Protein AF-A0A1I7CSW3-F1 (afdb_monomer_lite)

Foldseek 3Di:
DDDDDPVRQVPDAQPPARAGWDDDPQWTWGPAADPVRHIDIWGHDPNRTHNDDPVCVVVVVVDDPVPPDPDDDDDDDDDDDDPDPDDPDDDDDDDDDDPDDDDDDDDDDDDD

Sequence (112 aa):
MPKLSPELLSVLRCPVTGSGLAQDGDELVTVTADDSGNKLRYRIEDGIPLLLPPELLPAATAARSDQHDGGENDTAPNDTAPNDTAPTDTAPNDTAPTDTAPNDASPRHAAE

Structure (mmCIF, N/CA/C/O backbone):
data_AF-A0A1I7CSW3-F1
#
_entry.id   AF-A0A1I7CSW3-F1
#
loop_
_atom_site.group_PDB
_atom_site.id
_atom_site.type_symbol
_atom_site.label_atom_id
_atom_site.label_alt_id
_atom_site.label_comp_id
_atom_site.label_asym_id
_atom_site.label_entity_id
_atom_site.label_seq_id
_atom_site.pdbx_PDB_ins_code
_atom_site.Cartn_x
_atom_site.Cartn_y
_atom_site.Cartn_z
_atom_site.occupancy
_atom_site.B_iso_or_equiv
_atom_site.auth_seq_id
_atom_site.auth_comp_id
_atom_site.auth_asym_id
_atom_site.auth_atom_id
_atom_site.pdbx_PDB_model_num
ATOM 1 N N . MET A 1 1 ? -13.297 6.844 9.085 1.00 64.00 1 MET A N 1
ATOM 2 C CA . MET A 1 1 ? -12.178 6.110 8.466 1.00 64.00 1 MET A CA 1
ATOM 3 C C . MET A 1 1 ? -12.528 4.632 8.446 1.00 64.00 1 MET A C 1
ATOM 5 O O . MET A 1 1 ? -12.722 4.068 9.526 1.00 64.00 1 MET A O 1
ATOM 9 N N . PRO A 1 2 ? -12.695 4.026 7.260 1.00 77.88 2 PRO A N 1
ATOM 10 C CA . PRO A 1 2 ? -12.823 2.581 7.123 1.00 77.88 2 PRO A CA 1
ATOM 11 C C . PRO A 1 2 ? -11.557 1.920 7.681 1.00 77.88 2 PRO A C 1
ATOM 13 O O . PRO A 1 2 ? -10.450 2.187 7.217 1.00 77.88 2 PRO A O 1
ATOM 16 N N . LYS A 1 3 ? -11.699 1.091 8.717 1.00 86.88 3 LYS A N 1
ATOM 17 C CA . LYS A 1 3 ? -10.585 0.284 9.222 1.00 86.88 3 LYS A CA 1
ATOM 18 C C . LYS A 1 3 ? -10.561 -1.042 8.483 1.00 86.88 3 LYS A C 1
ATOM 20 O O . LYS A 1 3 ? -11.572 -1.743 8.447 1.00 86.88 3 LYS A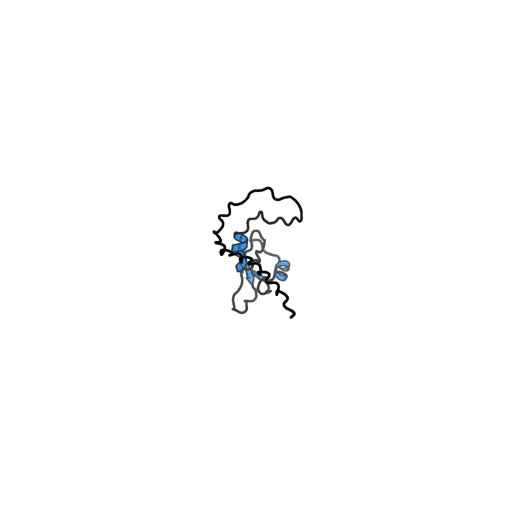 O 1
ATOM 25 N N . LEU A 1 4 ? -9.405 -1.382 7.930 1.00 90.69 4 LEU A N 1
ATOM 26 C CA . LEU A 1 4 ? -9.158 -2.694 7.350 1.00 90.69 4 LEU A CA 1
ATOM 27 C C . LEU A 1 4 ? -9.125 -3.727 8.482 1.00 90.69 4 LEU A C 1
ATOM 29 O O . LEU A 1 4 ? -8.662 -3.447 9.593 1.00 90.69 4 LEU A O 1
ATOM 33 N N . SER A 1 5 ? -9.657 -4.921 8.223 1.00 93.12 5 SER A N 1
ATOM 34 C CA . SER A 1 5 ? -9.673 -5.980 9.229 1.00 93.12 5 SER A CA 1
ATOM 35 C C . SER A 1 5 ? -8.247 -6.481 9.523 1.00 93.12 5 SER A C 1
ATOM 37 O O . SER A 1 5 ? -7.393 -6.468 8.632 1.00 93.12 5 SER A O 1
ATOM 39 N N . PRO A 1 6 ? -7.966 -6.964 10.748 1.00 92.00 6 PRO A N 1
ATOM 40 C CA . PRO A 1 6 ? -6.657 -7.529 11.093 1.00 92.00 6 PRO A CA 1
ATOM 41 C C . PRO A 1 6 ? -6.238 -8.699 10.190 1.00 92.00 6 PRO A C 1
ATOM 43 O O . PRO A 1 6 ? -5.067 -8.825 9.834 1.00 92.00 6 PRO A O 1
ATOM 46 N N . GLU A 1 7 ? -7.206 -9.517 9.770 1.00 94.06 7 GLU A N 1
ATOM 47 C CA . GLU A 1 7 ? -7.002 -10.616 8.820 1.00 94.06 7 GLU A CA 1
ATOM 48 C C . GLU A 1 7 ? -6.510 -10.096 7.463 1.00 94.06 7 GLU A C 1
ATOM 50 O O . GLU A 1 7 ? -5.550 -10.618 6.899 1.00 94.06 7 GLU A O 1
ATOM 55 N N . LEU A 1 8 ? -7.114 -9.011 6.963 1.00 92.94 8 LEU A N 1
ATOM 56 C CA . LEU A 1 8 ? -6.717 -8.399 5.698 1.00 92.94 8 LEU A CA 1
ATOM 57 C C . LEU A 1 8 ? -5.325 -7.753 5.797 1.00 92.94 8 LEU A C 1
ATOM 59 O O . LEU A 1 8 ? -4.489 -7.937 4.915 1.00 92.94 8 LEU A O 1
ATOM 63 N N . LEU A 1 9 ? -5.038 -7.040 6.889 1.00 93.88 9 LEU A N 1
ATOM 64 C CA . LEU A 1 9 ? -3.707 -6.465 7.135 1.00 93.88 9 LEU A CA 1
ATOM 65 C C . LEU A 1 9 ? -2.616 -7.543 7.227 1.00 93.88 9 LEU A C 1
ATOM 67 O O . LEU A 1 9 ? -1.489 -7.324 6.785 1.00 93.88 9 LEU A O 1
ATOM 71 N N . SER A 1 10 ? -2.954 -8.731 7.735 1.00 93.62 10 SER A N 1
ATOM 72 C CA . SER A 1 10 ? -2.011 -9.851 7.832 1.00 93.62 10 SER A CA 1
ATOM 73 C C . SER A 1 10 ? -1.586 -10.395 6.466 1.00 93.62 10 SER A C 1
ATOM 75 O O . SER A 1 10 ? -0.439 -10.838 6.326 1.00 93.62 10 SER A O 1
ATOM 77 N N . VAL A 1 11 ? -2.459 -10.323 5.453 1.00 95.56 11 VAL A N 1
ATOM 78 C CA . VAL A 1 11 ? -2.167 -10.791 4.084 1.00 95.56 11 VAL A CA 1
ATOM 79 C C . VAL A 1 11 ? -1.607 -9.703 3.168 1.00 95.56 11 VAL A C 1
ATOM 81 O O . VAL A 1 11 ? -0.861 -10.019 2.246 1.00 95.56 11 VAL A O 1
ATOM 84 N N . LEU A 1 12 ? -1.915 -8.429 3.421 1.00 95.00 12 LEU A N 1
ATOM 85 C CA . LEU A 1 12 ? -1.459 -7.311 2.594 1.00 95.00 12 LEU A CA 1
ATOM 86 C C . LEU A 1 12 ? 0.073 -7.174 2.607 1.00 95.00 12 LEU A C 1
ATOM 88 O O . LEU A 1 12 ? 0.723 -7.211 3.659 1.00 95.00 12 LEU A O 1
ATOM 92 N N . ARG A 1 13 ? 0.660 -6.997 1.420 1.00 95.44 13 ARG A N 1
ATOM 93 C CA . ARG A 1 13 ? 2.106 -6.836 1.221 1.00 95.44 13 ARG A CA 1
ATOM 94 C C . ARG A 1 13 ? 2.401 -5.651 0.314 1.00 95.44 13 ARG A C 1
ATOM 96 O O . ARG A 1 13 ? 1.635 -5.342 -0.592 1.00 95.44 13 ARG A O 1
ATOM 103 N N . CYS A 1 14 ? 3.526 -5.000 0.577 1.00 94.31 14 CYS A N 1
ATOM 104 C CA . CYS A 1 14 ? 4.086 -3.942 -0.247 1.00 94.31 14 CYS A CA 1
ATOM 105 C C . CYS A 1 14 ? 4.434 -4.490 -1.645 1.00 94.31 14 CYS A C 1
ATOM 107 O O . CYS A 1 14 ? 5.228 -5.428 -1.717 1.00 94.31 14 CYS A O 1
ATOM 109 N N . PRO A 1 15 ? 3.923 -3.907 -2.744 1.00 91.31 15 PRO A N 1
ATOM 110 C CA . PRO A 1 15 ? 4.253 -4.339 -4.108 1.00 91.31 15 PRO A CA 1
ATOM 111 C C . PRO A 1 15 ? 5.737 -4.232 -4.474 1.00 91.31 15 PRO A C 1
ATOM 113 O O . PRO A 1 15 ? 6.210 -4.974 -5.325 1.00 91.31 15 PRO A O 1
ATOM 116 N N . VAL A 1 16 ? 6.467 -3.304 -3.846 1.00 90.06 16 VAL A N 1
ATOM 117 C CA . VAL A 1 16 ? 7.877 -3.034 -4.169 1.00 90.06 16 VAL A CA 1
ATOM 118 C C . VAL A 1 16 ? 8.818 -3.908 -3.339 1.00 90.06 16 VAL A C 1
ATOM 120 O O . VAL A 1 16 ? 9.743 -4.504 -3.876 1.00 90.06 16 VAL A O 1
ATOM 123 N N . THR A 1 17 ? 8.579 -4.004 -2.027 1.00 90.88 17 THR A N 1
ATOM 124 C CA . THR A 1 17 ? 9.510 -4.648 -1.079 1.00 90.88 17 THR A CA 1
ATOM 125 C C . THR A 1 17 ? 9.019 -5.988 -0.538 1.00 90.88 17 THR A C 1
ATOM 127 O O . THR A 1 17 ? 9.745 -6.670 0.182 1.00 90.88 17 THR A O 1
ATOM 130 N N . GLY A 1 18 ? 7.756 -6.346 -0.775 1.00 92.06 18 GLY A N 1
ATOM 131 C CA . GLY A 1 18 ? 7.124 -7.510 -0.152 1.00 92.06 18 GLY A CA 1
ATOM 132 C C . GLY A 1 18 ? 6.943 -7.398 1.367 1.00 92.06 18 GLY A C 1
ATOM 133 O O . GLY A 1 18 ? 6.542 -8.371 1.997 1.00 92.06 18 GLY A O 1
ATOM 134 N N . SER A 1 19 ? 7.225 -6.250 1.996 1.00 94.44 19 SER A N 1
ATOM 135 C CA . SER A 1 19 ? 7.034 -6.064 3.442 1.00 94.44 19 SER A CA 1
ATOM 136 C C . SER A 1 19 ? 5.553 -6.042 3.832 1.00 94.44 19 SER A C 1
ATOM 138 O O . SER A 1 19 ? 4.697 -5.651 3.040 1.00 94.44 19 SER A O 1
ATOM 140 N N . GLY A 1 20 ? 5.242 -6.416 5.077 1.00 96.06 20 GLY A N 1
ATOM 141 C CA . GLY A 1 20 ? 3.903 -6.225 5.642 1.00 96.06 20 GLY A CA 1
ATOM 142 C C . GLY A 1 20 ? 3.500 -4.748 5.682 1.00 96.06 20 GLY A C 1
ATOM 143 O O . GLY A 1 20 ? 4.363 -3.864 5.734 1.00 96.06 20 GLY A O 1
ATOM 144 N N . LEU A 1 21 ? 2.193 -4.490 5.674 1.00 96.38 21 LEU A N 1
ATOM 145 C CA . LEU A 1 21 ? 1.616 -3.147 5.731 1.00 96.38 21 LEU A CA 1
ATOM 146 C C . LEU A 1 21 ? 0.830 -2.955 7.033 1.00 96.38 21 LEU A C 1
ATOM 148 O O . LEU A 1 21 ? 0.103 -3.847 7.465 1.00 96.38 21 LEU A O 1
ATOM 152 N N . ALA A 1 22 ? 0.965 -1.782 7.646 1.00 95.44 22 ALA A N 1
ATOM 153 C CA . ALA A 1 22 ? 0.177 -1.356 8.797 1.00 95.44 22 ALA A CA 1
ATOM 154 C C . ALA A 1 22 ? -0.668 -0.137 8.419 1.00 95.44 22 ALA A C 1
ATOM 156 O O . ALA A 1 22 ? -0.185 0.754 7.725 1.00 95.44 22 ALA A O 1
ATOM 157 N N . GLN A 1 23 ? -1.919 -0.097 8.878 1.00 95.25 23 GLN A N 1
ATOM 158 C CA . GLN A 1 23 ? -2.794 1.046 8.642 1.00 95.25 23 GLN A CA 1
ATOM 159 C C . GLN A 1 23 ? -2.489 2.181 9.627 1.00 95.25 23 GLN A C 1
ATOM 161 O O . GLN A 1 23 ? -2.583 1.992 10.841 1.00 95.25 23 GLN A O 1
ATOM 166 N N . ASP A 1 24 ? -2.179 3.356 9.086 1.00 94.38 24 ASP A N 1
ATOM 167 C CA . ASP A 1 24 ? -2.029 4.633 9.782 1.00 94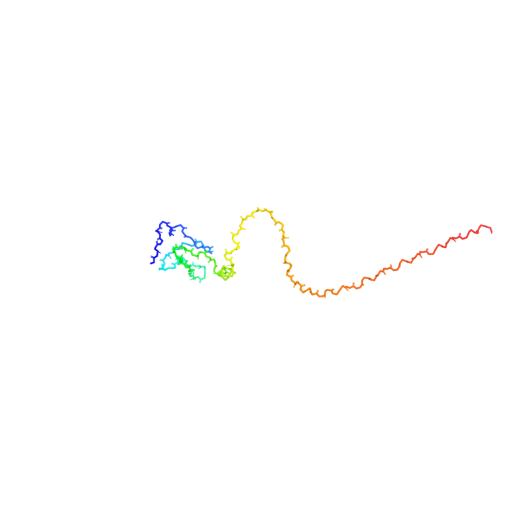.38 24 ASP A CA 1
ATOM 168 C C . ASP A 1 24 ? -3.080 5.608 9.228 1.00 94.38 24 ASP A C 1
ATOM 170 O O . ASP A 1 24 ? -2.924 6.190 8.158 1.00 94.38 24 ASP A O 1
ATOM 174 N N . GLY A 1 25 ? -4.222 5.719 9.913 1.00 93.12 25 GLY A N 1
ATOM 175 C CA . GLY A 1 25 ? -5.358 6.507 9.421 1.00 93.12 25 GLY A CA 1
ATOM 176 C C . GLY A 1 25 ? -5.909 5.984 8.087 1.00 93.12 25 GLY A C 1
ATOM 177 O O . GLY A 1 25 ? -6.397 4.853 8.023 1.00 93.12 25 GLY A O 1
ATOM 178 N N . ASP A 1 26 ? -5.839 6.813 7.044 1.00 93.06 26 ASP A N 1
ATOM 179 C CA . ASP A 1 26 ? -6.247 6.489 5.667 1.00 93.06 26 ASP A CA 1
ATOM 180 C C . ASP A 1 26 ? -5.056 6.086 4.774 1.00 93.06 26 ASP A C 1
ATOM 182 O O . ASP A 1 26 ? -5.160 6.095 3.549 1.00 93.06 26 ASP A O 1
ATOM 186 N N . GLU A 1 27 ? -3.915 5.721 5.362 1.00 94.25 27 GLU A N 1
ATOM 187 C CA . GLU A 1 27 ? -2.756 5.207 4.633 1.00 94.25 27 GLU A CA 1
ATOM 188 C C . GLU A 1 27 ? -2.336 3.822 5.141 1.00 94.25 27 GLU A C 1
ATOM 190 O O . GLU A 1 27 ? -2.497 3.473 6.310 1.00 94.25 27 GLU A O 1
ATOM 195 N N . LEU A 1 28 ? -1.757 3.021 4.253 1.00 95.25 28 LEU A N 1
ATOM 196 C CA . LEU A 1 28 ? -0.982 1.834 4.572 1.00 95.25 28 LEU A CA 1
ATOM 197 C C . LEU A 1 28 ? 0.501 2.173 4.487 1.00 95.25 28 LEU A C 1
ATOM 199 O O . LEU A 1 28 ? 0.979 2.641 3.456 1.00 95.25 28 LEU A O 1
ATOM 203 N N . VAL A 1 29 ? 1.237 1.885 5.553 1.00 95.38 29 VAL A N 1
ATOM 204 C CA . VAL A 1 29 ? 2.672 2.149 5.659 1.00 95.38 29 VAL A CA 1
ATOM 205 C C . VAL A 1 29 ? 3.422 0.833 5.800 1.00 95.38 29 VAL A C 1
ATOM 207 O O . VAL A 1 29 ? 2.971 -0.072 6.509 1.00 95.38 29 VAL A O 1
ATOM 210 N N . THR A 1 30 ? 4.582 0.706 5.155 1.00 96.12 30 THR A N 1
ATOM 211 C CA . THR A 1 30 ? 5.419 -0.485 5.331 1.00 96.12 30 THR A CA 1
ATOM 212 C C . THR A 1 30 ? 5.881 -0.640 6.782 1.00 96.12 30 THR A C 1
ATOM 214 O O . THR A 1 30 ? 6.360 0.300 7.429 1.00 96.12 30 THR A O 1
ATOM 217 N N . VAL A 1 31 ? 5.723 -1.856 7.313 1.00 95.12 31 VAL A N 1
ATOM 218 C CA . VAL A 1 31 ? 6.155 -2.211 8.675 1.00 95.12 31 VAL A CA 1
ATOM 219 C C . VAL A 1 31 ? 7.679 -2.142 8.765 1.00 95.12 31 VAL A C 1
ATOM 221 O O . VAL A 1 31 ? 8.225 -1.541 9.692 1.00 95.12 31 VAL A O 1
ATOM 224 N N . THR A 1 32 ? 8.345 -2.692 7.751 1.00 93.31 32 THR A N 1
ATOM 225 C CA . THR A 1 32 ? 9.794 -2.622 7.561 1.00 93.31 32 THR A CA 1
ATOM 226 C C . THR A 1 32 ? 10.117 -1.533 6.543 1.00 93.31 32 THR A C 1
ATOM 228 O O . THR A 1 32 ? 9.398 -1.363 5.556 1.00 93.31 32 THR A O 1
ATOM 231 N N . ALA A 1 33 ? 11.174 -0.771 6.800 1.00 90.69 33 ALA A N 1
ATOM 232 C CA . ALA A 1 33 ? 11.727 0.126 5.797 1.00 90.69 33 ALA A CA 1
ATOM 233 C C . ALA A 1 33 ? 12.400 -0.675 4.667 1.00 90.69 33 ALA A C 1
ATOM 235 O O . ALA A 1 33 ? 12.761 -1.836 4.865 1.00 90.69 33 ALA A O 1
ATOM 236 N N . ASP A 1 34 ? 12.540 -0.062 3.496 1.00 86.44 34 ASP A N 1
ATOM 237 C CA . ASP A 1 34 ? 13.344 -0.608 2.402 1.00 86.44 34 ASP A CA 1
ATOM 238 C C . ASP A 1 34 ? 14.854 -0.570 2.723 1.00 86.44 34 ASP A C 1
ATOM 240 O O . ASP A 1 34 ? 15.273 -0.100 3.786 1.00 86.44 34 ASP A O 1
ATOM 244 N N . ASP A 1 35 ? 15.687 -1.046 1.793 1.00 85.19 35 ASP A N 1
ATOM 245 C CA . ASP A 1 35 ? 17.152 -1.055 1.933 1.00 85.19 35 ASP A CA 1
ATOM 246 C C . ASP A 1 35 ? 17.765 0.346 2.124 1.00 85.19 35 ASP A C 1
ATOM 248 O O . ASP A 1 35 ? 18.885 0.476 2.619 1.00 85.19 35 ASP A O 1
ATOM 252 N N . SER A 1 36 ? 17.035 1.404 1.759 1.00 86.75 36 SER A N 1
ATOM 253 C CA . SER A 1 36 ? 17.445 2.802 1.937 1.00 86.75 36 SER A CA 1
ATOM 254 C C . SER A 1 36 ? 16.930 3.417 3.246 1.00 86.75 36 SER A C 1
ATOM 256 O O . SER A 1 36 ? 17.214 4.580 3.532 1.00 86.75 36 SER A O 1
ATOM 258 N N . GLY A 1 37 ? 16.186 2.660 4.057 1.00 88.62 37 GLY A N 1
ATOM 259 C CA . GLY A 1 37 ? 15.579 3.144 5.296 1.00 88.62 37 GLY A CA 1
ATOM 260 C C . GLY A 1 37 ? 14.275 3.925 5.093 1.00 88.62 37 GLY A C 1
ATOM 261 O O . GLY A 1 37 ? 13.749 4.489 6.057 1.00 88.62 37 GLY A O 1
ATOM 262 N N . ASN A 1 38 ? 13.710 3.931 3.885 1.00 89.56 38 ASN A N 1
ATOM 263 C CA . ASN A 1 38 ? 12.464 4.624 3.579 1.00 89.56 38 ASN A CA 1
ATOM 264 C C . ASN A 1 38 ? 11.247 3.726 3.828 1.00 89.56 38 ASN A C 1
ATOM 266 O O . ASN A 1 38 ? 11.275 2.513 3.617 1.00 89.56 38 ASN A O 1
ATOM 270 N N . LYS A 1 39 ? 10.137 4.333 4.254 1.00 91.62 39 LYS A N 1
ATOM 271 C CA . LYS A 1 39 ? 8.843 3.651 4.372 1.00 91.62 39 LYS A CA 1
ATOM 272 C C . LYS A 1 39 ? 7.931 4.069 3.235 1.00 91.62 39 LYS A C 1
ATOM 274 O O . LYS A 1 39 ? 7.653 5.257 3.081 1.00 91.62 39 LYS A O 1
ATOM 279 N N . LEU A 1 40 ? 7.434 3.092 2.484 1.00 92.12 40 LEU A N 1
ATOM 280 C CA . LEU A 1 40 ? 6.460 3.355 1.432 1.00 92.12 40 LEU A CA 1
ATOM 281 C C . LEU A 1 40 ? 5.074 3.538 2.051 1.00 92.12 40 LEU A C 1
ATOM 283 O O . LEU A 1 40 ? 4.728 2.879 3.038 1.00 92.12 40 LEU A O 1
ATOM 287 N N . ARG A 1 41 ? 4.304 4.452 1.459 1.00 93.69 41 ARG A N 1
ATOM 288 C CA . ARG A 1 41 ? 2.955 4.823 1.881 1.00 93.69 41 ARG A CA 1
ATOM 289 C C . ARG A 1 41 ? 1.985 4.654 0.722 1.00 93.69 41 ARG A C 1
ATOM 291 O O . ARG A 1 41 ? 2.291 5.058 -0.396 1.00 93.69 41 ARG A O 1
ATOM 298 N N . TYR A 1 42 ? 0.827 4.079 1.012 1.00 93.06 42 TYR A N 1
ATOM 299 C CA . TYR A 1 42 ? -0.232 3.814 0.046 1.00 93.06 42 TYR A CA 1
ATOM 300 C C . TYR A 1 42 ? -1.549 4.345 0.586 1.00 93.06 42 TYR A C 1
ATOM 302 O O . TYR A 1 42 ? -1.918 4.039 1.716 1.00 93.06 42 TYR A O 1
ATOM 310 N N . ARG A 1 43 ? -2.275 5.125 -0.207 1.00 93.06 43 ARG A N 1
ATOM 311 C CA . ARG A 1 43 ? -3.548 5.707 0.222 1.00 93.06 43 ARG A CA 1
ATOM 312 C C . ARG A 1 43 ? -4.667 4.665 0.224 1.00 93.06 43 ARG A C 1
ATOM 314 O O . ARG A 1 43 ? -4.662 3.731 -0.575 1.00 93.06 43 ARG A O 1
ATOM 321 N N . ILE A 1 44 ? -5.638 4.847 1.107 1.00 92.88 44 ILE A N 1
ATOM 322 C CA . ILE A 1 44 ? -6.906 4.123 1.124 1.00 92.88 44 ILE A CA 1
ATOM 323 C C . ILE A 1 44 ? -7.992 5.083 0.624 1.00 92.88 44 ILE A C 1
ATOM 325 O O . ILE A 1 44 ? -8.209 6.142 1.214 1.00 92.88 44 ILE A O 1
ATOM 329 N N . GLU A 1 45 ? -8.676 4.725 -0.461 1.00 90.94 45 GLU A N 1
ATOM 330 C CA . GLU A 1 45 ? -9.765 5.518 -1.050 1.00 90.94 45 GLU A CA 1
ATOM 331 C C . GLU A 1 45 ? -11.058 4.710 -1.017 1.00 90.94 45 GLU A C 1
ATOM 333 O O . GLU A 1 45 ? -11.092 3.579 -1.487 1.00 90.94 45 GLU A O 1
ATOM 338 N N . ASP A 1 46 ? -12.100 5.240 -0.371 1.00 88.88 46 ASP A N 1
ATOM 339 C CA . ASP A 1 46 ? -13.391 4.551 -0.191 1.00 88.88 46 ASP A CA 1
ATOM 340 C C . ASP A 1 46 ? -13.275 3.123 0.393 1.00 88.88 46 ASP A C 1
ATOM 342 O O . ASP A 1 46 ? -14.106 2.247 0.163 1.00 88.88 46 ASP A O 1
ATOM 346 N N . GLY A 1 47 ? -12.233 2.882 1.199 1.00 89.56 47 GLY A N 1
ATOM 347 C CA . GLY A 1 47 ? -11.930 1.571 1.785 1.00 89.56 47 GLY A CA 1
ATOM 348 C C . GLY A 1 47 ? -11.105 0.639 0.888 1.00 89.56 47 GLY A C 1
ATOM 349 O O . GLY A 1 47 ? -10.821 -0.486 1.298 1.00 89.56 47 GLY A O 1
ATOM 350 N N . ILE A 1 48 ? -10.683 1.101 -0.290 1.00 91.69 48 ILE A N 1
ATOM 351 C CA . ILE A 1 48 ? -9.863 0.373 -1.261 1.00 91.69 48 ILE A CA 1
ATOM 352 C C . ILE A 1 48 ? -8.399 0.832 -1.134 1.00 91.69 48 ILE A C 1
ATOM 354 O O . ILE A 1 48 ? -8.100 2.005 -1.368 1.00 91.69 48 ILE A O 1
ATOM 358 N N . PRO A 1 49 ? -7.458 -0.056 -0.764 1.00 92.06 49 PRO A N 1
ATOM 359 C CA . PRO A 1 49 ? -6.037 0.282 -0.738 1.00 92.06 49 PRO A CA 1
ATOM 360 C C . PRO A 1 49 ? -5.451 0.439 -2.148 1.00 92.06 49 PRO A C 1
ATOM 362 O O . PRO A 1 49 ? -5.478 -0.499 -2.946 1.00 92.06 49 PRO A O 1
ATOM 365 N N . LEU A 1 50 ? -4.850 1.594 -2.435 1.00 91.88 50 LEU A N 1
ATOM 366 C CA . LEU A 1 50 ? -4.165 1.875 -3.698 1.00 91.88 50 LEU A CA 1
ATOM 367 C C . LEU A 1 50 ? -2.710 1.396 -3.655 1.00 91.88 50 LEU A C 1
ATOM 369 O O . LEU A 1 50 ? -1.781 2.172 -3.435 1.00 91.88 50 LEU A O 1
ATOM 373 N N . LEU A 1 51 ? -2.503 0.099 -3.881 1.00 92.19 51 LEU A N 1
ATOM 374 C CA . LEU A 1 51 ? -1.177 -0.532 -3.919 1.00 92.19 51 LEU A CA 1
ATOM 375 C C . LEU A 1 51 ? -0.487 -0.374 -5.284 1.00 92.19 51 LEU A C 1
ATOM 377 O O . LEU A 1 51 ? -0.084 -1.348 -5.918 1.00 92.19 51 LEU A O 1
ATOM 381 N N . LEU A 1 52 ? -0.363 0.868 -5.742 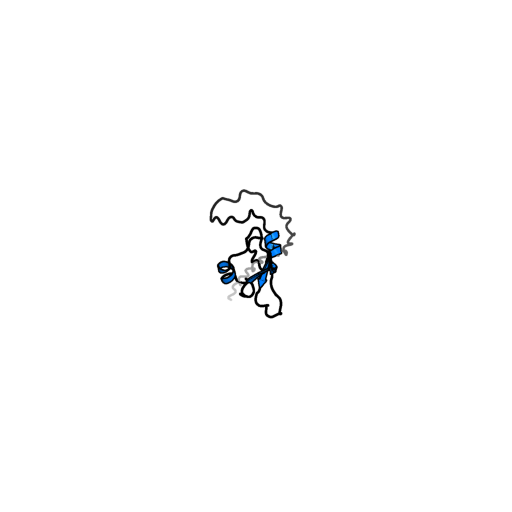1.00 88.44 52 LEU A N 1
ATOM 382 C CA . LEU A 1 52 ? 0.344 1.213 -6.973 1.00 88.44 52 LEU A CA 1
ATOM 383 C C . LEU A 1 52 ? 1.805 1.565 -6.658 1.00 88.44 52 LEU A C 1
ATOM 385 O O . LEU A 1 52 ? 2.051 2.351 -5.740 1.00 88.44 52 LEU A O 1
ATOM 389 N N . PRO A 1 53 ? 2.786 1.036 -7.412 1.00 83.38 53 PRO A N 1
ATOM 390 C CA . PRO A 1 53 ? 4.141 1.568 -7.394 1.00 83.38 53 PRO A CA 1
ATOM 391 C C . PRO A 1 53 ? 4.116 3.080 -7.674 1.00 83.38 53 PRO A C 1
ATOM 393 O O . PRO A 1 53 ? 3.375 3.508 -8.563 1.00 83.38 53 PRO A O 1
ATOM 396 N N . PRO A 1 54 ? 4.919 3.893 -6.965 1.00 74.38 54 PRO A N 1
ATOM 397 C CA . PRO A 1 54 ? 4.884 5.352 -7.102 1.00 74.38 54 PRO A CA 1
ATOM 398 C C . PRO A 1 54 ? 5.149 5.815 -8.542 1.00 74.38 54 PRO A C 1
ATOM 400 O O . PRO A 1 54 ? 4.495 6.737 -9.023 1.00 74.38 54 PRO A O 1
ATOM 403 N N . GLU A 1 55 ? 6.015 5.098 -9.260 1.00 80.69 55 GLU A N 1
ATOM 404 C CA . GLU A 1 55 ? 6.329 5.324 -10.677 1.00 80.69 55 GLU A CA 1
ATOM 405 C C . GLU A 1 55 ? 5.102 5.199 -11.602 1.00 80.69 55 GLU A C 1
ATOM 407 O O . GLU A 1 55 ? 5.074 5.777 -12.686 1.00 80.69 55 GLU A O 1
ATOM 412 N N . LEU A 1 56 ? 4.069 4.457 -11.187 1.00 79.88 56 LEU A N 1
ATOM 413 C CA . LEU A 1 56 ? 2.865 4.198 -11.982 1.00 79.88 56 LEU A CA 1
ATOM 414 C C . LEU A 1 56 ? 1.691 5.121 -11.629 1.00 79.88 56 LEU A C 1
ATOM 416 O O . LEU A 1 56 ? 0.692 5.122 -12.346 1.00 79.88 56 LEU A O 1
ATOM 420 N N . LEU A 1 57 ? 1.795 5.940 -10.577 1.00 77.88 57 LEU A N 1
ATOM 421 C CA . LEU A 1 57 ? 0.738 6.887 -10.195 1.00 77.88 57 LEU A CA 1
ATOM 422 C C . LEU A 1 57 ? 0.436 7.938 -11.285 1.00 77.88 57 LEU A C 1
ATOM 424 O O . LEU A 1 57 ? -0.747 8.176 -11.559 1.00 77.88 57 LEU A O 1
ATOM 428 N N . PRO A 1 58 ? 1.441 8.540 -11.963 1.00 78.44 58 PRO A N 1
ATOM 429 C CA . PRO A 1 58 ? 1.176 9.471 -13.060 1.00 78.44 58 PRO A CA 1
ATOM 430 C C . PRO A 1 58 ? 0.490 8.782 -14.243 1.00 78.44 58 PRO A C 1
ATOM 432 O O . PRO A 1 58 ? -0.434 9.340 -14.832 1.00 78.44 58 PRO A O 1
ATOM 435 N N . ALA A 1 59 ? 0.903 7.550 -14.558 1.00 77.88 59 ALA A N 1
ATOM 436 C CA . ALA A 1 59 ? 0.313 6.756 -15.630 1.00 77.88 59 ALA A CA 1
ATOM 437 C C . ALA A 1 59 ? -1.144 6.379 -15.322 1.00 77.88 59 ALA A C 1
ATOM 439 O O . ALA A 1 59 ? -2.001 6.523 -16.188 1.00 77.88 59 ALA A O 1
ATOM 440 N N . ALA A 1 60 ? -1.446 5.978 -14.084 1.00 71.38 60 ALA A N 1
ATOM 441 C CA . ALA A 1 60 ? -2.807 5.670 -13.645 1.00 71.38 60 ALA A CA 1
ATOM 442 C C . ALA A 1 60 ? -3.737 6.894 -13.702 1.00 71.38 60 ALA A C 1
ATOM 444 O O . ALA A 1 60 ? -4.898 6.763 -14.069 1.00 71.38 60 ALA A O 1
ATOM 445 N N . THR A 1 61 ? -3.220 8.090 -13.398 1.00 76.19 61 THR A N 1
ATOM 446 C CA . THR A 1 61 ? -3.979 9.350 -13.524 1.00 76.19 61 THR A CA 1
ATOM 447 C C . THR A 1 61 ? -4.203 9.744 -14.987 1.00 76.19 61 THR A C 1
ATOM 449 O O . THR A 1 61 ? -5.236 10.318 -15.326 1.00 76.19 61 THR A O 1
ATOM 452 N N . ALA A 1 62 ? -3.233 9.463 -15.861 1.00 78.56 62 ALA A N 1
ATOM 453 C CA . ALA A 1 62 ? -3.323 9.760 -17.289 1.00 78.56 62 ALA A CA 1
ATOM 454 C C . ALA A 1 62 ? -4.206 8.759 -18.057 1.00 78.56 62 ALA A C 1
ATOM 456 O O . ALA A 1 62 ? -4.761 9.108 -19.103 1.00 78.56 62 ALA A O 1
ATOM 457 N N . ALA A 1 63 ? -4.339 7.529 -17.553 1.00 71.94 63 ALA A N 1
ATOM 458 C CA . ALA A 1 63 ? -5.189 6.506 -18.139 1.00 71.94 63 ALA A CA 1
ATOM 459 C C . ALA A 1 63 ? -6.665 6.918 -18.032 1.00 71.94 63 ALA A C 1
ATOM 461 O O . ALA A 1 63 ? -7.191 7.179 -16.950 1.00 71.94 63 ALA A O 1
ATOM 462 N N . ARG A 1 64 ? -7.357 6.982 -19.173 1.00 61.75 64 ARG A N 1
ATOM 463 C CA . ARG A 1 64 ? -8.804 7.221 -19.193 1.00 61.75 64 ARG A CA 1
ATOM 464 C C . ARG A 1 64 ? -9.519 5.944 -18.751 1.00 61.75 64 ARG A C 1
ATOM 466 O O . ARG A 1 64 ? -9.206 4.867 -19.248 1.00 61.75 64 ARG A O 1
ATOM 473 N N . SER A 1 65 ? -10.524 6.073 -17.886 1.00 64.25 65 SER A N 1
ATOM 474 C CA . SER A 1 65 ? -11.321 4.954 -17.348 1.00 64.25 65 SER A CA 1
ATOM 475 C C . SER A 1 65 ? -12.056 4.111 -18.404 1.00 64.25 65 SER A C 1
ATOM 477 O O . SER A 1 65 ? -12.565 3.049 -18.076 1.00 64.25 65 SER A O 1
ATOM 479 N N . ASP A 1 66 ? -12.098 4.575 -19.655 1.00 63.84 66 ASP A N 1
ATOM 480 C CA . ASP A 1 66 ? -12.766 3.938 -20.798 1.00 63.84 66 ASP A CA 1
ATOM 481 C C . ASP A 1 66 ? -11.910 2.853 -21.491 1.00 63.84 66 ASP A C 1
ATOM 483 O O . ASP A 1 66 ? -12.385 2.161 -22.377 1.00 63.84 66 ASP A O 1
ATOM 487 N N . GLN A 1 67 ? -10.636 2.682 -21.108 1.00 60.28 67 GLN A N 1
ATOM 488 C CA . GLN A 1 67 ? -9.719 1.734 -21.770 1.00 60.28 67 GLN A CA 1
ATOM 489 C C . GLN A 1 67 ? -9.635 0.347 -21.107 1.00 60.28 67 GLN A C 1
ATOM 491 O O . GLN A 1 67 ? -8.745 -0.438 -21.426 1.00 60.28 67 GLN A O 1
ATOM 496 N N . HIS A 1 68 ? -10.559 0.019 -20.204 1.00 56.94 68 HIS A N 1
ATOM 497 C CA . HIS A 1 68 ? -10.647 -1.301 -19.575 1.00 56.94 68 HIS A CA 1
ATOM 498 C C . HIS A 1 68 ? -11.658 -2.215 -20.291 1.00 56.94 68 HIS A C 1
ATOM 500 O O . HIS A 1 68 ? -12.539 -2.778 -19.652 1.00 56.94 68 HIS A O 1
ATOM 506 N N . ASP A 1 69 ? -11.522 -2.398 -21.606 1.00 53.38 69 ASP A N 1
ATOM 507 C CA . ASP A 1 69 ? -12.252 -3.444 -22.334 1.00 53.38 69 ASP A CA 1
ATOM 508 C C . ASP A 1 69 ? -11.263 -4.470 -22.896 1.00 53.38 69 ASP A C 1
ATOM 510 O O . ASP A 1 69 ? -10.622 -4.287 -23.930 1.00 53.38 69 ASP A O 1
ATOM 514 N N . GLY A 1 70 ? -11.095 -5.557 -22.143 1.00 59.56 70 GLY A N 1
ATOM 515 C CA . GLY A 1 70 ? -10.474 -6.785 -22.619 1.00 59.56 70 GLY A CA 1
ATOM 516 C C . GLY A 1 70 ? -11.546 -7.676 -23.233 1.00 59.56 70 GLY A C 1
ATOM 517 O O . GLY A 1 70 ? -12.024 -8.596 -22.574 1.00 59.56 70 GLY A O 1
ATOM 518 N N . GLY A 1 71 ? -11.926 -7.385 -24.476 1.00 43.47 71 GLY A N 1
ATOM 519 C CA . GLY A 1 71 ? -12.758 -8.241 -25.316 1.00 43.47 71 GLY A CA 1
ATOM 520 C C . GLY A 1 71 ? -11.986 -8.629 -26.571 1.00 43.47 71 GLY A C 1
ATOM 521 O O . GLY A 1 71 ? -11.685 -7.788 -27.412 1.00 43.47 71 GLY A O 1
ATOM 522 N N . GLU A 1 7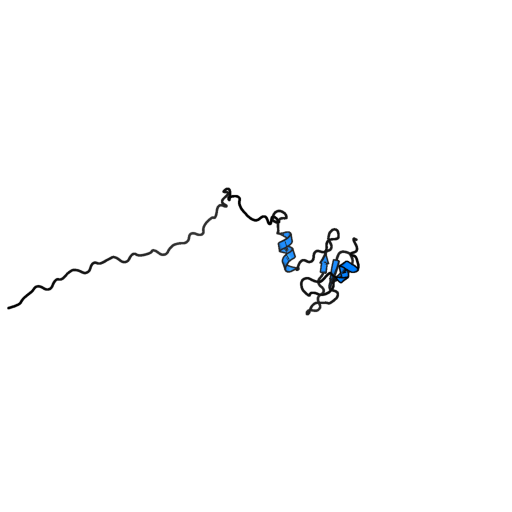2 ? -11.622 -9.901 -26.683 1.00 53.97 72 GLU A N 1
ATOM 523 C CA . GLU A 1 72 ? -10.999 -10.467 -27.874 1.00 53.97 72 GLU A CA 1
ATOM 524 C C . GLU A 1 72 ? -11.985 -10.485 -29.064 1.00 53.97 72 GLU A C 1
ATOM 526 O O . GLU A 1 72 ? -13.132 -10.899 -28.921 1.00 53.97 72 GLU A O 1
ATOM 531 N N . ASN A 1 73 ? -11.463 -10.138 -30.246 1.00 48.62 73 ASN A N 1
ATOM 532 C CA . ASN A 1 73 ? -11.945 -10.421 -31.606 1.00 48.62 73 ASN A CA 1
ATOM 533 C C . ASN A 1 73 ? -13.175 -9.693 -32.200 1.00 48.62 73 ASN A C 1
ATOM 535 O O . ASN A 1 73 ? -14.323 -9.877 -31.812 1.00 48.62 73 ASN A O 1
ATOM 539 N N . ASP A 1 74 ? -12.855 -9.048 -33.330 1.00 51.75 74 ASP A N 1
ATOM 540 C CA . ASP A 1 74 ? -13.649 -8.845 -34.546 1.00 51.75 74 ASP A CA 1
ATOM 541 C C . ASP A 1 74 ? -14.764 -7.788 -34.512 1.00 51.75 74 ASP A C 1
ATOM 543 O O . ASP A 1 74 ? -15.943 -8.071 -34.334 1.00 51.75 74 ASP A O 1
ATOM 547 N N . THR A 1 75 ? -14.398 -6.539 -34.807 1.00 41.84 75 THR A N 1
ATOM 548 C CA . THR A 1 75 ? -15.195 -5.664 -35.683 1.00 41.84 75 THR A CA 1
ATOM 549 C C . THR A 1 75 ? -14.260 -4.661 -36.361 1.00 41.84 75 THR A C 1
ATOM 551 O O . THR A 1 75 ? -13.409 -4.046 -35.727 1.00 41.84 75 THR A O 1
ATOM 554 N N . ALA A 1 76 ? -14.379 -4.580 -37.686 1.00 50.88 76 ALA A N 1
ATOM 555 C CA . ALA A 1 76 ? -13.533 -3.824 -38.607 1.00 50.88 76 ALA A CA 1
ATOM 556 C C . ALA A 1 76 ? -13.238 -2.373 -38.165 1.00 50.88 76 ALA A C 1
ATOM 558 O O . ALA A 1 76 ? -14.115 -1.724 -37.588 1.00 50.88 76 ALA A O 1
ATOM 559 N N . PRO A 1 77 ? -12.056 -1.811 -38.497 1.00 52.66 77 PRO A N 1
ATOM 560 C CA . PRO A 1 77 ? -11.787 -0.407 -38.233 1.00 52.66 77 PRO A CA 1
ATOM 561 C C . PRO A 1 77 ? -12.629 0.426 -39.201 1.00 52.66 77 PRO A C 1
ATOM 563 O O . PRO A 1 77 ? -12.355 0.471 -40.398 1.00 52.66 77 PRO A O 1
ATOM 566 N N . ASN A 1 78 ? -13.683 1.066 -38.693 1.00 50.44 78 ASN A N 1
ATOM 567 C CA . ASN A 1 78 ? -14.328 2.135 -39.438 1.00 50.44 78 ASN A CA 1
ATOM 568 C C . ASN A 1 78 ? -13.399 3.353 -39.403 1.00 50.44 78 ASN A C 1
ATOM 570 O O . ASN A 1 78 ? -13.068 3.865 -38.333 1.00 50.44 78 ASN A O 1
ATOM 574 N N . ASP A 1 79 ? -12.968 3.754 -40.594 1.00 53.41 79 ASP A N 1
ATOM 575 C CA . ASP A 1 79 ? -12.084 4.867 -40.907 1.00 53.41 79 ASP A CA 1
ATOM 576 C C . ASP A 1 79 ? -12.358 6.131 -40.082 1.00 53.41 79 ASP A C 1
ATOM 578 O O . ASP A 1 79 ? -13.389 6.793 -40.216 1.00 53.41 79 ASP A O 1
ATOM 582 N N . THR A 1 80 ? -11.369 6.563 -39.306 1.00 48.62 80 THR A N 1
ATOM 583 C CA . THR A 1 80 ? -11.119 7.997 -39.134 1.00 48.62 80 THR A CA 1
ATOM 584 C C . THR A 1 80 ? -9.618 8.200 -38.989 1.00 48.62 80 THR A C 1
ATOM 586 O O . THR A 1 80 ? -9.057 8.129 -37.899 1.00 48.62 80 THR A O 1
ATOM 589 N N . ALA A 1 81 ? -8.952 8.387 -40.126 1.00 53.31 81 ALA A N 1
ATOM 590 C CA . ALA A 1 81 ? -7.530 8.688 -40.183 1.00 53.31 81 ALA A CA 1
ATOM 591 C C . ALA A 1 81 ? -7.207 9.968 -39.381 1.00 53.31 81 ALA A C 1
ATOM 593 O O . ALA A 1 81 ? -7.837 11.005 -39.622 1.00 53.31 81 ALA A O 1
ATOM 594 N N . PRO A 1 82 ? -6.221 9.957 -38.467 1.00 50.41 82 PRO A N 1
ATOM 595 C CA . PRO A 1 82 ? -5.573 11.187 -38.051 1.00 50.41 82 PRO A CA 1
ATOM 596 C C . PRO A 1 82 ? -4.677 11.659 -39.203 1.00 50.41 82 PRO A C 1
ATOM 598 O O . PRO A 1 82 ? -3.958 10.880 -39.820 1.00 50.41 82 PRO A O 1
ATOM 601 N N . ASN A 1 83 ? -4.767 12.945 -39.531 1.00 53.72 83 ASN A N 1
ATOM 602 C CA . ASN A 1 83 ? -3.949 13.595 -40.547 1.00 53.72 83 ASN A CA 1
ATOM 603 C C . ASN A 1 83 ? -2.467 13.578 -40.124 1.00 53.72 83 ASN A C 1
ATOM 605 O O . ASN A 1 83 ? -2.003 14.504 -39.456 1.00 53.72 83 ASN A O 1
ATOM 609 N N . ASP A 1 84 ? -1.742 12.522 -40.494 1.00 47.09 84 ASP A N 1
ATOM 610 C CA . ASP A 1 84 ? -0.294 12.425 -40.330 1.00 47.09 84 ASP A CA 1
ATOM 611 C C . ASP A 1 84 ? 0.394 13.356 -41.331 1.00 47.09 84 ASP A C 1
ATOM 613 O O . ASP A 1 84 ? 0.406 13.144 -42.545 1.00 47.09 84 ASP A O 1
ATOM 617 N N . THR A 1 85 ? 0.979 14.426 -40.801 1.00 47.94 85 THR A N 1
ATOM 618 C CA . THR A 1 85 ? 1.925 15.249 -41.552 1.00 47.94 85 THR A CA 1
ATOM 619 C C . THR A 1 85 ? 3.232 14.463 -41.607 1.00 47.94 85 THR A C 1
ATOM 621 O O . THR A 1 85 ? 3.996 14.459 -40.646 1.00 47.94 85 THR A O 1
ATOM 624 N N . ALA A 1 86 ? 3.461 13.739 -42.702 1.00 48.31 86 ALA A N 1
ATOM 625 C CA . ALA A 1 86 ? 4.677 12.957 -42.891 1.00 48.31 86 ALA A CA 1
ATOM 626 C C . ALA A 1 86 ? 5.932 13.861 -42.914 1.00 48.31 86 ALA A C 1
ATOM 628 O O . ALA A 1 86 ? 5.894 14.937 -43.521 1.00 48.31 86 ALA A O 1
ATOM 629 N N . PRO A 1 87 ? 7.066 13.445 -42.319 1.00 50.06 87 PRO A N 1
ATOM 630 C CA . PRO A 1 87 ? 8.353 14.050 -42.628 1.00 50.06 87 PRO A CA 1
ATOM 631 C C . PRO A 1 87 ? 8.739 13.670 -44.064 1.00 50.06 87 PRO A C 1
ATOM 633 O O . PRO A 1 87 ? 8.688 12.504 -44.447 1.00 50.06 87 PRO A O 1
ATOM 636 N N . THR A 1 88 ? 9.101 14.661 -44.876 1.00 51.69 88 THR A N 1
ATOM 637 C CA . THR A 1 88 ? 9.568 14.469 -46.254 1.00 51.69 88 THR A CA 1
ATOM 638 C C . THR A 1 88 ? 10.878 13.673 -46.254 1.00 51.69 88 THR A C 1
ATOM 640 O O . THR A 1 88 ? 11.956 14.239 -46.072 1.00 51.69 88 THR A O 1
ATOM 643 N N . ASP A 1 89 ? 10.789 12.358 -46.437 1.00 46.59 89 ASP A N 1
ATOM 644 C CA . ASP A 1 89 ? 11.949 11.495 -46.644 1.00 46.59 89 ASP A CA 1
ATOM 645 C C . ASP A 1 89 ? 12.449 11.699 -48.082 1.00 46.59 89 ASP A C 1
ATOM 647 O O . ASP A 1 89 ? 11.767 11.408 -49.068 1.00 46.59 89 ASP A O 1
ATOM 651 N N . THR A 1 90 ? 13.611 12.334 -48.204 1.00 47.72 90 THR A N 1
ATOM 652 C CA . THR A 1 90 ? 14.249 12.603 -49.492 1.00 47.72 90 THR A CA 1
ATOM 653 C C . THR A 1 90 ? 15.012 11.344 -49.889 1.00 47.72 90 THR A C 1
ATOM 655 O O . THR A 1 90 ? 16.113 11.110 -49.396 1.00 47.72 90 THR A O 1
ATOM 658 N N . ALA A 1 91 ? 14.432 10.523 -50.763 1.00 51.50 91 ALA A N 1
ATOM 659 C CA . ALA A 1 91 ? 15.098 9.331 -51.283 1.00 51.50 91 ALA A CA 1
ATOM 660 C 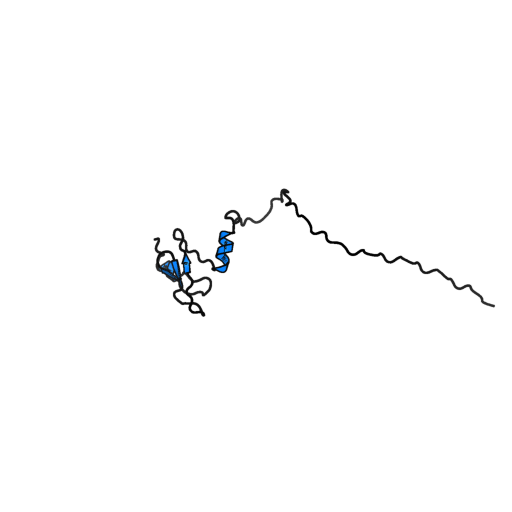C . ALA A 1 91 ? 16.415 9.697 -52.010 1.00 51.50 91 ALA A C 1
ATOM 662 O O . ALA A 1 91 ? 16.448 10.685 -52.755 1.00 51.50 91 ALA A O 1
ATOM 663 N N . PRO A 1 92 ? 17.504 8.918 -51.854 1.00 50.91 92 PRO A N 1
ATOM 664 C CA . PRO A 1 92 ? 18.683 9.070 -52.692 1.00 50.91 92 PRO A CA 1
ATOM 665 C C . PRO A 1 92 ? 18.358 8.577 -54.109 1.00 50.91 92 PRO A C 1
ATOM 667 O O . PRO A 1 92 ? 17.747 7.531 -54.300 1.00 50.91 92 PRO A O 1
ATOM 670 N N . ASN A 1 93 ? 18.753 9.365 -55.105 1.00 55.78 93 ASN A N 1
ATOM 671 C CA . ASN A 1 93 ? 18.523 9.109 -56.522 1.00 55.78 93 ASN A CA 1
ATOM 672 C C . ASN A 1 93 ? 19.189 7.789 -56.964 1.00 55.78 93 ASN A C 1
ATOM 674 O O . ASN A 1 93 ? 20.407 7.745 -57.157 1.00 55.78 93 ASN A O 1
ATOM 678 N N . ASP A 1 94 ? 18.392 6.732 -57.142 1.00 47.62 94 ASP A N 1
ATOM 679 C CA . ASP A 1 94 ? 18.820 5.471 -57.752 1.00 47.62 94 ASP A CA 1
ATOM 680 C C . ASP A 1 94 ? 19.217 5.736 -59.209 1.00 47.62 94 ASP A C 1
ATOM 682 O O . ASP A 1 94 ? 18.389 5.964 -60.094 1.00 47.62 94 ASP A O 1
ATOM 686 N N . THR A 1 95 ? 20.522 5.775 -59.457 1.00 51.91 95 THR A N 1
ATOM 687 C CA . THR A 1 95 ? 21.065 5.947 -60.803 1.00 51.91 95 THR A CA 1
ATOM 688 C C . THR A 1 95 ? 21.196 4.552 -61.403 1.00 51.91 95 THR A C 1
ATOM 690 O O . THR A 1 95 ? 22.060 3.781 -60.991 1.00 51.91 95 THR A O 1
ATOM 693 N N . ALA A 1 96 ? 20.313 4.201 -62.338 1.00 51.88 96 ALA A N 1
ATOM 694 C CA . ALA A 1 96 ? 20.358 2.918 -63.036 1.00 51.88 96 ALA A CA 1
ATOM 695 C C . ALA A 1 96 ? 21.722 2.709 -63.732 1.00 51.88 96 ALA A C 1
ATOM 697 O O . ALA A 1 96 ? 22.237 3.651 -64.345 1.00 51.88 96 ALA A O 1
ATOM 698 N N . PRO A 1 97 ? 22.316 1.501 -63.703 1.00 52.44 97 PRO A N 1
ATOM 699 C CA . PRO A 1 97 ? 23.464 1.202 -64.543 1.00 52.44 97 PRO A CA 1
ATOM 700 C C . PRO A 1 97 ? 23.004 1.035 -65.997 1.00 52.44 97 PRO A C 1
ATOM 702 O O . PRO A 1 97 ? 22.154 0.204 -66.310 1.00 52.44 97 PRO A O 1
ATOM 705 N N . THR A 1 98 ? 23.568 1.846 -66.890 1.00 56.59 98 THR A N 1
ATOM 706 C CA . THR A 1 98 ? 23.381 1.741 -68.339 1.00 56.59 98 THR A CA 1
ATOM 707 C C . THR A 1 98 ? 23.887 0.387 -68.835 1.00 56.59 98 THR A C 1
ATOM 709 O O . THR A 1 98 ? 25.089 0.114 -68.808 1.00 56.59 98 THR A O 1
ATOM 712 N N . ASP A 1 99 ? 22.967 -0.443 -69.319 1.00 46.47 99 ASP A N 1
ATOM 713 C CA . ASP A 1 99 ? 23.244 -1.700 -70.011 1.00 46.47 99 ASP A CA 1
ATOM 714 C C . ASP A 1 99 ? 24.014 -1.391 -71.308 1.00 46.47 99 ASP A C 1
ATOM 716 O O . ASP A 1 99 ? 23.462 -0.883 -72.286 1.00 46.47 99 ASP A O 1
ATOM 720 N N . THR A 1 100 ? 25.333 -1.587 -71.288 1.00 51.28 100 THR A N 1
ATOM 721 C CA . THR A 1 100 ? 26.175 -1.444 -72.480 1.00 51.28 100 THR A CA 1
ATOM 722 C C . THR A 1 100 ? 26.438 -2.845 -73.012 1.00 51.28 100 THR A C 1
ATOM 724 O O . THR A 1 100 ? 27.253 -3.581 -72.459 1.00 51.28 100 THR A O 1
ATOM 727 N N . ALA A 1 101 ? 25.721 -3.223 -74.070 1.00 55.94 101 ALA A N 1
ATOM 728 C CA . ALA A 1 101 ? 25.900 -4.500 -74.749 1.00 55.94 101 ALA A CA 1
ATOM 729 C C . ALA A 1 101 ? 27.366 -4.694 -75.201 1.00 55.94 101 ALA A C 1
ATOM 731 O O . ALA A 1 101 ? 27.972 -3.756 -75.731 1.00 55.94 101 ALA A O 1
ATOM 732 N N . PRO A 1 102 ? 27.953 -5.895 -75.047 1.00 58.41 102 PRO A N 1
ATOM 733 C CA . PRO A 1 102 ? 29.255 -6.193 -75.619 1.00 58.41 102 PRO A CA 1
ATOM 734 C C . PRO A 1 102 ? 29.128 -6.318 -77.141 1.00 58.41 102 PRO A C 1
ATOM 736 O O . PRO A 1 102 ? 28.323 -7.086 -77.663 1.00 58.41 102 PRO A O 1
ATOM 739 N N . ASN A 1 103 ? 29.932 -5.533 -77.851 1.00 58.53 103 ASN A N 1
ATOM 740 C CA . ASN A 1 103 ? 30.034 -5.551 -79.303 1.00 58.53 103 ASN A CA 1
ATOM 741 C C . ASN A 1 103 ? 30.571 -6.923 -79.762 1.00 58.53 103 ASN A C 1
ATOM 743 O O . ASN A 1 103 ? 31.694 -7.293 -79.413 1.00 58.53 103 ASN A O 1
ATOM 747 N N . ASP A 1 104 ? 29.777 -7.669 -80.533 1.00 50.72 104 ASP A N 1
ATOM 748 C CA . ASP A 1 104 ? 30.175 -8.931 -81.166 1.00 50.72 104 ASP A CA 1
ATOM 749 C C . ASP A 1 104 ? 31.246 -8.652 -82.232 1.00 50.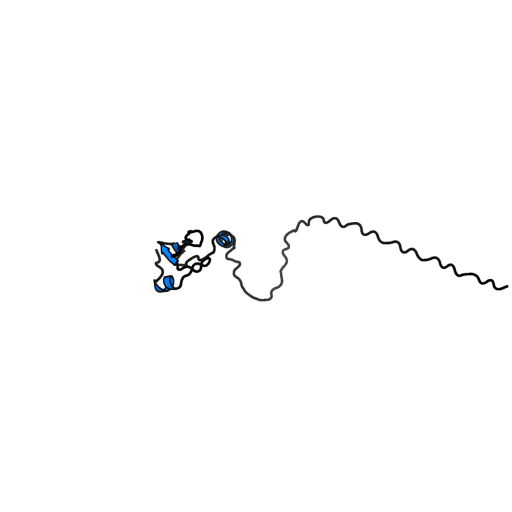72 104 ASP A C 1
ATOM 751 O O . ASP A 1 104 ? 30.967 -8.138 -83.316 1.00 50.72 104 ASP A O 1
ATOM 755 N N . ALA A 1 105 ? 32.504 -8.941 -81.905 1.00 51.91 105 ALA A N 1
ATOM 756 C CA . ALA A 1 105 ? 33.590 -8.998 -82.872 1.00 51.91 105 ALA A CA 1
ATOM 757 C C . ALA A 1 105 ? 33.953 -10.466 -83.109 1.00 51.91 105 ALA A C 1
ATOM 759 O O . ALA A 1 105 ? 34.904 -11.000 -82.539 1.00 51.91 105 ALA A O 1
ATOM 760 N N . SER A 1 106 ? 33.174 -11.121 -83.966 1.00 58.69 106 SER A N 1
ATOM 761 C CA . SER A 1 106 ? 33.518 -12.412 -84.561 1.00 58.69 106 SER A CA 1
ATOM 762 C C . SER A 1 106 ? 34.908 -12.360 -85.240 1.00 58.69 106 SER A C 1
ATOM 764 O O . SER A 1 106 ? 35.140 -11.483 -86.082 1.00 58.69 106 SER A O 1
ATOM 766 N N . PRO A 1 107 ? 35.847 -13.284 -84.945 1.00 61.97 107 PRO A N 1
ATOM 767 C CA . PRO A 1 107 ? 37.123 -13.351 -85.648 1.00 61.97 107 PRO A CA 1
ATOM 768 C C . PRO A 1 107 ? 36.914 -13.880 -87.073 1.00 61.97 107 PRO A C 1
ATOM 770 O O . PRO A 1 107 ? 36.345 -14.949 -87.296 1.00 61.97 107 PRO A O 1
ATOM 773 N N . ARG A 1 108 ? 37.380 -13.110 -88.062 1.00 56.03 108 ARG A N 1
ATOM 774 C CA . ARG A 1 108 ? 37.411 -13.528 -89.467 1.00 56.03 108 ARG A CA 1
ATOM 775 C C . ARG A 1 108 ? 38.422 -14.665 -89.631 1.00 56.03 108 ARG A C 1
ATOM 777 O O . ARG A 1 108 ? 39.570 -14.533 -89.221 1.00 56.03 108 ARG A O 1
ATOM 784 N N . HIS A 1 109 ? 37.980 -15.758 -90.249 1.00 51.16 109 HIS A N 1
ATOM 785 C CA . HIS A 1 109 ? 38.841 -16.818 -90.763 1.00 51.16 109 HIS A CA 1
ATOM 786 C C . HIS A 1 109 ? 39.883 -16.236 -91.731 1.00 51.16 109 HIS A C 1
ATOM 788 O O . HIS A 1 109 ? 39.519 -15.547 -92.682 1.00 51.16 109 HIS A O 1
ATOM 794 N N . ALA A 1 110 ? 41.150 -16.585 -91.523 1.00 47.00 110 ALA A N 1
ATOM 795 C CA . ALA A 1 110 ? 42.152 -16.668 -92.578 1.00 47.00 110 ALA A CA 1
ATOM 796 C C . ALA A 1 110 ? 42.985 -17.927 -92.306 1.00 47.00 110 ALA A C 1
ATOM 798 O O . ALA A 1 110 ? 43.857 -17.944 -91.438 1.00 47.00 110 ALA A O 1
ATOM 799 N N . ALA A 1 111 ? 42.616 -19.005 -92.990 1.00 45.25 111 ALA A N 1
ATOM 800 C CA . ALA A 1 111 ? 43.534 -20.074 -93.336 1.00 45.25 111 ALA A CA 1
ATOM 801 C C . ALA A 1 111 ? 44.035 -19.766 -94.758 1.00 45.25 111 ALA A C 1
ATOM 803 O O . ALA A 1 111 ? 43.217 -19.365 -95.587 1.00 45.25 111 ALA A O 1
ATOM 804 N N . GLU A 1 112 ? 45.337 -19.990 -94.967 1.00 41.62 112 GLU A N 1
ATOM 805 C CA . GLU A 1 112 ? 46.145 -19.780 -96.192 1.00 41.62 112 GLU A CA 1
ATOM 806 C C . GLU A 1 112 ? 46.521 -18.345 -96.591 1.00 41.62 112 GLU A C 1
ATOM 808 O O . GLU A 1 112 ? 45.639 -17.481 -96.788 1.00 41.62 112 GLU A O 1
#

pLDDT: mean 73.01, std 19.32, range [41.62, 96.38]

Secondary structure (DSSP, 8-state):
-PPPPHHHHHH-B-TTT--BEEEETTEEEESS--TTS---EEEEETTEE----GGGHHHHHHS-GGG-----S---------------------------PPP--PPPP---

Radius of gyration: 35.24 Å; chains: 1; bounding box: 61×35×107 Å